Protein AF-A0A0F9C7C7-F1 (afdb_monomer_lite)

Radius of gyration: 16.58 Å; chains: 1; bounding box: 43×42×30 Å

pLDDT: mean 82.79, std 15.71, range [49.75, 96.56]

Secondary structure (DSSP, 8-state):
-PPP---S----PPPHHHHHHHHHHHHHHHHTT--HHHHHHHHHHHHHHHHHTT-

Structure (mmCIF, N/CA/C/O backbone):
data_AF-A0A0F9C7C7-F1
#
_entry.id   AF-A0A0F9C7C7-F1
#
loop_
_atom_site.group_PDB
_atom_site.id
_atom_site.type_symbol
_atom_site.label_atom_id
_atom_site.label_alt_id
_atom_site.label_comp_id
_atom_site.label_asym_id
_atom_site.label_entity_id
_atom_site.label_seq_id
_atom_site.pdbx_PDB_ins_code
_atom_site.Cartn_x
_atom_site.Cartn_y
_atom_site.Cartn_z
_atom_site.occupancy
_atom_site.B_iso_or_equiv
_atom_site.auth_seq_id
_atom_site.auth_comp_id
_atom_site.auth_asym_id
_atom_site.auth_atom_id
_atom_site.pdbx_PDB_model_num
ATOM 1 N N . MET A 1 1 ? 35.850 25.882 -16.493 1.00 52.06 1 MET A N 1
ATOM 2 C CA . MET A 1 1 ? 35.139 25.462 -15.264 1.00 52.06 1 MET A CA 1
ATOM 3 C C . MET A 1 1 ? 35.205 23.939 -15.173 1.00 52.06 1 MET A C 1
ATOM 5 O O . MET A 1 1 ? 34.611 23.300 -16.036 1.00 52.06 1 MET A O 1
ATOM 9 N N . PRO A 1 2 ? 35.960 23.333 -14.238 1.00 52.19 2 PRO A N 1
ATOM 10 C CA . PRO A 1 2 ? 36.026 21.878 -14.122 1.00 52.19 2 PRO A CA 1
ATOM 11 C C . PRO A 1 2 ? 34.674 21.346 -13.633 1.00 52.19 2 PRO A C 1
ATOM 13 O O . PRO A 1 2 ? 34.208 21.704 -12.553 1.00 52.19 2 PRO A O 1
ATOM 16 N N . GLY A 1 3 ? 34.027 20.528 -14.466 1.00 58.66 3 GLY A N 1
ATOM 17 C CA . GLY A 1 3 ? 32.736 19.917 -14.175 1.00 58.66 3 GLY A CA 1
ATOM 18 C C . GLY A 1 3 ? 32.832 18.998 -12.962 1.00 58.66 3 GLY A C 1
ATOM 19 O O . GLY A 1 3 ? 33.604 18.041 -12.954 1.00 58.66 3 GLY A O 1
ATOM 20 N N . HIS A 1 4 ? 32.037 19.299 -11.937 1.00 58.22 4 HIS A N 1
ATOM 21 C CA . HIS A 1 4 ? 31.865 18.444 -10.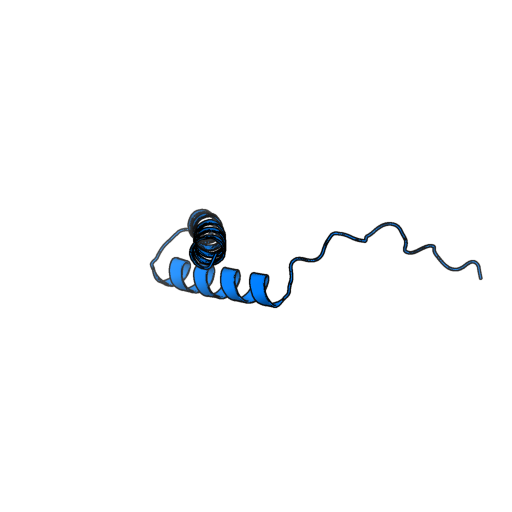772 1.00 58.22 4 HIS A CA 1
ATOM 22 C C . HIS A 1 4 ? 31.507 17.019 -11.207 1.00 58.22 4 HIS A C 1
ATOM 24 O O . HIS A 1 4 ? 30.479 16.766 -11.835 1.00 58.22 4 HIS A O 1
ATOM 30 N N . THR A 1 5 ? 32.376 16.078 -10.864 1.00 61.22 5 THR A N 1
ATOM 31 C CA . THR A 1 5 ? 32.206 14.645 -11.071 1.00 61.22 5 THR A CA 1
ATOM 32 C C . THR A 1 5 ? 31.055 14.135 -10.200 1.00 61.22 5 THR A C 1
ATOM 34 O O . THR A 1 5 ? 31.237 13.670 -9.081 1.00 61.22 5 THR A O 1
ATOM 37 N N . THR A 1 6 ? 29.824 14.160 -10.715 1.00 62.00 6 THR A N 1
ATOM 38 C CA . THR A 1 6 ? 28.627 13.619 -10.039 1.00 62.00 6 THR A CA 1
ATOM 39 C C . THR A 1 6 ? 28.586 12.081 -10.016 1.00 62.00 6 THR A C 1
ATOM 41 O O . THR A 1 6 ? 27.527 11.477 -10.189 1.00 62.00 6 THR A O 1
ATOM 44 N N . LYS A 1 7 ? 29.727 11.405 -9.832 1.00 57.00 7 LYS A N 1
ATOM 45 C CA . LYS A 1 7 ? 29.806 9.934 -9.770 1.00 57.00 7 LYS A CA 1
ATOM 46 C C . LYS A 1 7 ? 29.565 9.361 -8.366 1.00 57.00 7 LYS A C 1
ATOM 48 O O . LYS A 1 7 ? 29.553 8.146 -8.214 1.00 57.00 7 LYS A O 1
ATOM 53 N N . GLU A 1 8 ? 29.286 10.189 -7.358 1.00 56.41 8 GLU A N 1
ATOM 54 C CA . GLU A 1 8 ? 29.275 9.738 -5.955 1.00 56.41 8 GLU A CA 1
ATOM 55 C C . GLU A 1 8 ? 27.892 9.477 -5.324 1.00 56.41 8 GLU A C 1
ATOM 57 O O . GLU A 1 8 ? 27.780 9.218 -4.128 1.00 56.41 8 GLU A O 1
ATOM 62 N N . ARG A 1 9 ? 26.786 9.508 -6.083 1.00 57.78 9 ARG A N 1
ATOM 63 C CA . ARG A 1 9 ? 25.447 9.263 -5.499 1.00 57.78 9 ARG A CA 1
ATOM 64 C C . ARG A 1 9 ? 24.500 8.458 -6.380 1.00 57.78 9 ARG A C 1
ATOM 66 O O . ARG A 1 9 ? 23.299 8.723 -6.432 1.00 57.78 9 ARG A O 1
ATOM 73 N N . ALA A 1 10 ? 24.985 7.378 -6.980 1.00 60.84 10 ALA A N 1
ATOM 74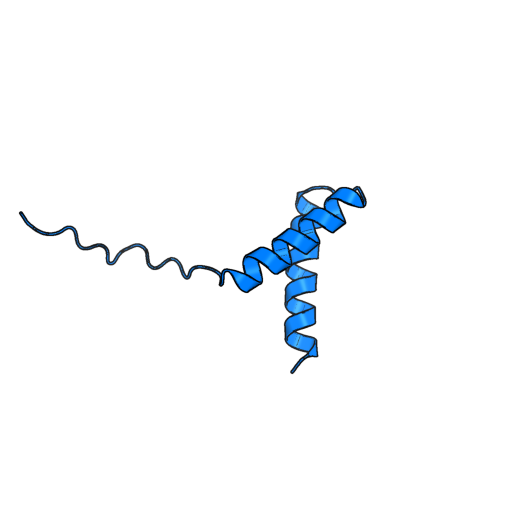 C CA . ALA A 1 10 ? 24.101 6.316 -7.456 1.00 60.84 10 ALA A CA 1
ATOM 75 C C . ALA A 1 10 ? 23.541 5.498 -6.269 1.00 60.84 10 ALA A C 1
ATOM 77 O O . ALA A 1 10 ? 23.699 4.283 -6.196 1.00 60.84 10 ALA A O 1
ATOM 78 N N . LYS A 1 11 ? 22.857 6.149 -5.310 1.00 63.91 11 LYS A N 1
ATOM 79 C CA . LYS A 1 11 ? 21.999 5.427 -4.359 1.00 63.91 11 LYS A CA 1
ATOM 80 C C . LYS A 1 11 ? 20.963 4.707 -5.214 1.00 63.91 11 LYS A C 1
ATOM 82 O O . LYS A 1 11 ? 20.162 5.386 -5.859 1.00 63.91 11 LYS A O 1
ATOM 87 N N . LYS A 1 12 ? 21.009 3.369 -5.275 1.00 69.38 12 LYS A N 1
ATOM 88 C CA . LYS A 1 12 ? 20.058 2.545 -6.040 1.00 69.38 12 LYS A CA 1
ATOM 89 C C . LYS A 1 12 ? 18.638 2.994 -5.688 1.00 69.38 12 LYS A C 1
ATOM 91 O O . LYS A 1 12 ? 18.121 2.693 -4.614 1.00 69.38 12 LYS A O 1
ATOM 96 N N . LYS A 1 13 ? 18.027 3.798 -6.563 1.00 81.06 13 LYS A N 1
ATOM 97 C CA . LYS A 1 13 ? 16.705 4.371 -6.310 1.00 81.06 13 LYS A CA 1
ATOM 98 C C . LYS A 1 13 ? 15.707 3.224 -6.361 1.00 81.06 13 LYS A C 1
ATOM 100 O O . LYS A 1 13 ? 15.597 2.549 -7.380 1.00 81.06 13 LYS A O 1
ATOM 105 N N . VAL A 1 14 ? 14.940 3.034 -5.287 1.00 84.06 14 VAL A N 1
ATOM 106 C CA . VAL A 1 14 ? 13.842 2.059 -5.289 1.00 84.06 14 VAL A CA 1
ATOM 107 C C . VAL A 1 14 ? 12.892 2.398 -6.451 1.00 84.06 14 VAL A C 1
ATOM 109 O O . VAL A 1 14 ? 12.493 3.563 -6.585 1.00 84.06 14 VAL A O 1
ATOM 112 N N . PRO A 1 15 ? 12.502 1.437 -7.304 1.00 89.94 15 PRO A N 1
ATOM 113 C CA . PRO A 1 15 ? 11.572 1.689 -8.400 1.00 89.94 15 PRO A CA 1
ATOM 114 C C . PRO A 1 15 ? 10.303 2.424 -7.940 1.00 89.94 15 PRO A C 1
ATOM 116 O O . PRO A 1 15 ? 9.714 2.092 -6.907 1.00 89.94 15 PRO A O 1
ATOM 119 N N . LYS A 1 16 ? 9.851 3.429 -8.709 1.00 91.12 16 LYS A N 1
ATOM 120 C CA . LYS A 1 16 ? 8.663 4.254 -8.378 1.00 91.12 16 LYS A CA 1
ATOM 121 C C . LYS A 1 16 ? 7.424 3.388 -8.119 1.00 91.12 16 LYS A C 1
ATOM 123 O O . LYS A 1 16 ? 6.676 3.653 -7.182 1.00 91.12 16 LYS A O 1
ATOM 128 N N . ARG A 1 17 ? 7.254 2.319 -8.906 1.00 89.88 17 ARG A N 1
ATOM 129 C CA . ARG A 1 17 ? 6.153 1.352 -8.770 1.00 89.88 17 ARG A CA 1
ATOM 130 C C . ARG A 1 17 ? 6.146 0.672 -7.395 1.00 89.88 17 ARG A C 1
ATOM 132 O O . ARG A 1 17 ? 5.096 0.607 -6.764 1.00 89.88 17 ARG A O 1
ATOM 139 N N . LEU A 1 18 ? 7.307 0.230 -6.903 1.00 89.12 18 LEU A N 1
ATOM 140 C CA . LEU A 1 18 ? 7.421 -0.414 -5.588 1.00 89.12 18 LEU A CA 1
ATOM 141 C C . LEU A 1 18 ? 7.145 0.575 -4.453 1.00 89.12 18 LEU A C 1
ATOM 143 O O . LEU A 1 18 ? 6.365 0.267 -3.557 1.00 89.12 18 LEU A O 1
ATOM 147 N N . ARG A 1 19 ? 7.686 1.799 -4.544 1.00 91.25 19 ARG A N 1
ATOM 148 C CA . ARG A 1 19 ? 7.412 2.862 -3.560 1.00 91.25 19 ARG A CA 1
ATOM 149 C C . ARG A 1 19 ? 5.919 3.164 -3.434 1.00 91.25 19 ARG A C 1
ATOM 151 O O . ARG A 1 19 ? 5.411 3.281 -2.325 1.00 91.25 19 ARG A O 1
ATOM 158 N N . LYS A 1 20 ? 5.204 3.246 -4.560 1.00 94.38 20 LYS A N 1
ATOM 159 C CA . LYS A 1 20 ? 3.755 3.493 -4.565 1.00 94.38 20 LYS A CA 1
ATOM 160 C C . LYS A 1 20 ? 2.955 2.326 -3.976 1.00 94.38 20 LYS A C 1
ATOM 162 O O . LYS A 1 20 ? 2.024 2.577 -3.217 1.00 94.38 20 LYS A O 1
ATOM 167 N N . LYS A 1 21 ? 3.336 1.071 -4.253 1.00 94.06 21 LYS A N 1
ATOM 168 C CA . LYS A 1 21 ? 2.693 -0.113 -3.649 1.00 94.06 21 LYS A CA 1
ATOM 169 C C . LYS A 1 21 ? 2.854 -0.147 -2.129 1.00 94.06 21 LYS A C 1
ATOM 171 O O . LYS A 1 21 ? 1.855 -0.258 -1.421 1.00 94.06 21 LYS A O 1
ATOM 176 N N . VAL A 1 22 ? 4.087 0.014 -1.642 1.00 94.44 22 VAL A N 1
ATOM 177 C CA . VAL A 1 22 ? 4.386 0.049 -0.201 1.00 94.44 22 VAL A CA 1
ATOM 178 C C . VAL A 1 22 ? 3.632 1.201 0.467 1.00 94.44 22 VAL A C 1
ATOM 180 O O . VAL A 1 22 ? 2.965 0.993 1.473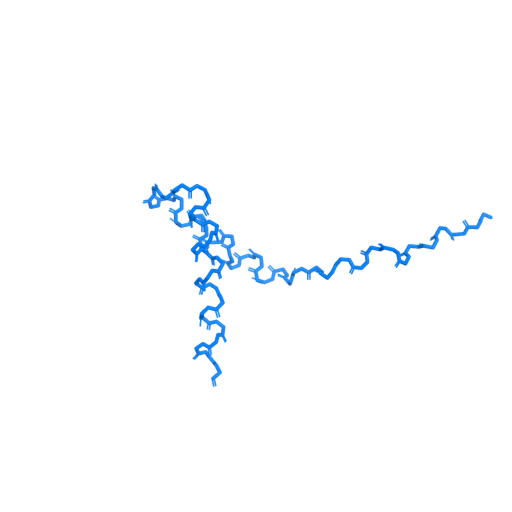 1.00 94.44 22 VAL A O 1
ATOM 183 N N . SER A 1 23 ? 3.650 2.397 -0.132 1.00 95.00 23 SER A N 1
ATOM 184 C CA . SER A 1 23 ? 2.939 3.571 0.391 1.00 95.00 23 SER A CA 1
ATOM 185 C C . SER A 1 23 ? 1.426 3.349 0.512 1.00 95.00 23 SER A C 1
ATOM 187 O O . SER A 1 23 ? 0.856 3.683 1.550 1.00 95.00 23 SER A O 1
ATOM 189 N N . LYS A 1 24 ? 0.782 2.727 -0.488 1.00 96.06 24 LYS A N 1
ATOM 190 C CA . LYS A 1 24 ? -0.652 2.393 -0.430 1.00 96.06 24 LYS A CA 1
ATOM 191 C C . LYS A 1 24 ? -0.963 1.424 0.716 1.00 96.06 24 LYS A C 1
ATOM 193 O O . LYS A 1 24 ? -1.942 1.625 1.429 1.00 96.06 24 LYS A O 1
ATOM 198 N N . LYS A 1 25 ? -0.122 0.402 0.920 1.00 95.19 25 LYS A N 1
ATOM 199 C CA . LYS A 1 25 ? -0.277 -0.547 2.035 1.00 95.19 25 LYS A CA 1
ATOM 200 C C . LYS A 1 25 ? -0.089 0.137 3.389 1.00 95.19 25 LYS A C 1
ATOM 202 O O . LYS A 1 25 ? -0.943 -0.023 4.247 1.00 95.19 25 LYS A O 1
ATOM 207 N N . ILE A 1 26 ? 0.953 0.955 3.558 1.00 96.12 26 ILE A N 1
ATOM 208 C CA . ILE A 1 26 ? 1.187 1.709 4.802 1.00 96.12 26 ILE A CA 1
ATOM 209 C C . ILE A 1 26 ? -0.014 2.597 5.134 1.00 96.12 26 ILE A C 1
ATOM 211 O O . ILE A 1 26 ? -0.470 2.590 6.271 1.00 96.12 26 ILE A O 1
ATOM 215 N N . SER A 1 27 ? -0.543 3.339 4.153 1.00 96.50 27 SER A N 1
ATOM 216 C CA . SER A 1 27 ? -1.720 4.191 4.357 1.00 96.50 27 SER A CA 1
ATOM 217 C C . SER A 1 27 ? -2.916 3.372 4.843 1.00 96.50 27 SER A C 1
ATOM 219 O O . SER A 1 27 ? -3.480 3.713 5.878 1.00 96.50 27 SER A O 1
ATOM 221 N N . LYS A 1 28 ? -3.232 2.246 4.189 1.00 96.50 28 LYS A N 1
ATOM 222 C CA . LYS A 1 28 ? -4.306 1.344 4.633 1.00 96.50 28 LYS A CA 1
ATOM 223 C C . LYS A 1 28 ? -4.099 0.873 6.079 1.00 96.50 28 LYS A C 1
ATOM 225 O O . LYS A 1 28 ? -5.001 0.993 6.894 1.00 96.50 28 LYS A O 1
ATOM 230 N N . LEU A 1 29 ? -2.894 0.413 6.408 1.00 96.19 29 LEU A N 1
ATOM 231 C CA . LEU A 1 29 ? -2.553 -0.073 7.746 1.00 96.19 29 LEU A CA 1
ATOM 232 C C . LEU A 1 29 ? -2.644 1.017 8.827 1.00 96.19 29 LEU A C 1
ATOM 234 O O . LEU A 1 29 ? -3.021 0.727 9.958 1.00 96.19 29 LEU A O 1
ATOM 238 N N . ARG A 1 30 ? -2.331 2.272 8.487 1.00 96.06 30 ARG A N 1
ATOM 239 C CA . ARG A 1 30 ? -2.525 3.413 9.394 1.00 96.06 30 ARG A CA 1
ATOM 240 C C . ARG A 1 30 ? -4.004 3.721 9.621 1.00 96.06 30 ARG A C 1
ATOM 242 O O . ARG A 1 30 ? -4.369 4.042 10.744 1.00 96.06 30 ARG A O 1
ATOM 249 N N . HIS A 1 31 ? -4.846 3.598 8.591 1.00 96.44 31 HIS A N 1
ATOM 250 C CA . HIS A 1 31 ? -6.300 3.730 8.745 1.00 96.44 31 HIS A CA 1
ATOM 251 C C . HIS A 1 31 ? -6.904 2.602 9.596 1.00 96.44 31 HIS A C 1
ATOM 253 O O . HIS A 1 31 ? -7.889 2.827 10.283 1.00 96.44 31 HIS A O 1
ATOM 259 N N . GLU A 1 32 ? -6.280 1.421 9.613 1.00 94.56 32 GLU A N 1
ATOM 260 C CA . GLU A 1 32 ? -6.625 0.305 10.511 1.00 94.56 32 GLU A CA 1
ATOM 261 C C . GLU A 1 32 ? -6.139 0.510 11.965 1.00 94.56 32 GLU A C 1
ATOM 263 O O . GLU A 1 32 ? -6.280 -0.389 12.789 1.00 94.56 32 GLU A O 1
ATOM 268 N N . GLY A 1 33 ? -5.535 1.658 12.297 1.00 95.38 33 GLY A N 1
ATOM 269 C CA . GLY A 1 33 ? -5.093 1.983 13.659 1.00 95.38 33 GLY A CA 1
ATOM 270 C C . GLY A 1 33 ? -3.688 1.495 14.025 1.00 95.38 33 GLY A C 1
ATOM 271 O O . GLY A 1 33 ? -3.282 1.603 15.180 1.00 95.38 33 GLY A O 1
ATOM 272 N N . LYS A 1 34 ? -2.902 0.981 13.068 1.00 95.38 34 LYS A N 1
ATOM 273 C CA . LYS A 1 34 ? -1.525 0.541 13.347 1.00 95.38 34 LYS A CA 1
ATOM 274 C C . LYS A 1 34 ? -0.586 1.728 13.503 1.00 95.38 34 LYS A C 1
ATOM 276 O O . LYS A 1 34 ? -0.658 2.709 12.755 1.00 95.38 34 LYS A O 1
ATOM 281 N N . SER A 1 35 ? 0.369 1.594 14.424 1.00 96.56 35 SER A N 1
ATOM 282 C CA . SER A 1 35 ? 1.424 2.592 14.593 1.00 96.56 35 SER A CA 1
ATOM 283 C C . SER A 1 35 ? 2.254 2.722 13.314 1.00 96.56 35 SER A C 1
ATOM 285 O O . SER A 1 35 ? 2.382 1.780 12.526 1.00 96.56 35 SER A O 1
ATOM 287 N N . GLN A 1 36 ? 2.840 3.898 13.085 1.00 93.44 36 GLN A N 1
ATOM 288 C CA . GLN A 1 36 ? 3.604 4.170 11.866 1.00 93.44 36 GLN A CA 1
ATOM 289 C C . GLN A 1 36 ? 4.729 3.146 11.645 1.00 93.44 36 GLN A C 1
ATOM 291 O O . GLN A 1 36 ? 4.896 2.656 10.528 1.00 93.44 36 GLN A O 1
ATOM 296 N N . ALA A 1 37 ? 5.455 2.780 12.705 1.00 95.06 37 ALA A N 1
ATOM 297 C CA . ALA A 1 37 ? 6.524 1.787 12.640 1.00 95.06 37 ALA A CA 1
ATOM 298 C C . ALA A 1 37 ? 5.998 0.403 12.221 1.00 95.06 37 ALA A C 1
ATOM 300 O O . ALA A 1 37 ? 6.544 -0.220 11.308 1.00 95.06 37 ALA A O 1
ATOM 301 N N . GLN A 1 38 ? 4.889 -0.045 12.819 1.00 95.50 38 GLN A N 1
ATOM 302 C CA . GLN A 1 38 ? 4.256 -1.321 12.477 1.00 95.50 38 GLN A CA 1
ATOM 303 C C . GLN A 1 38 ? 3.714 -1.322 11.045 1.00 95.50 38 GLN A C 1
ATOM 305 O O . GLN A 1 38 ? 3.922 -2.285 10.308 1.00 95.50 38 GLN A O 1
ATOM 310 N N . ALA A 1 39 ? 3.066 -0.235 10.623 1.00 96.12 39 ALA A N 1
ATOM 311 C CA . ALA A 1 39 ? 2.531 -0.092 9.274 1.00 96.12 39 ALA A CA 1
ATOM 312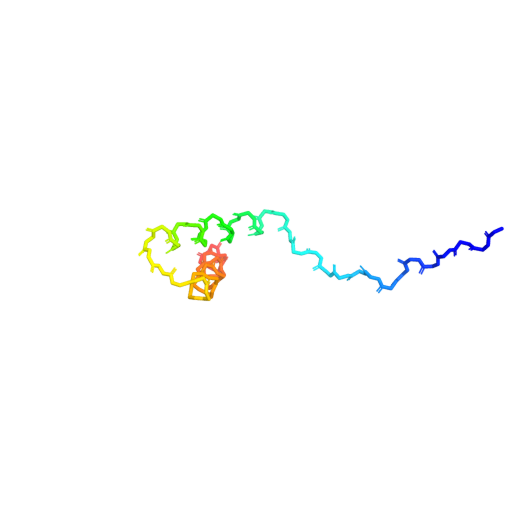 C C . ALA A 1 39 ? 3.640 -0.133 8.209 1.00 96.12 39 ALA A C 1
ATOM 314 O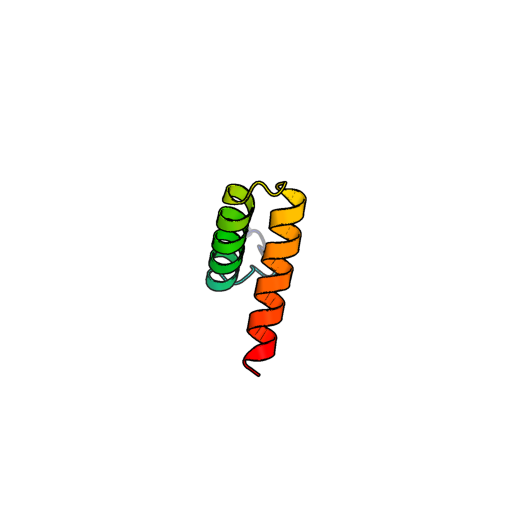 O . ALA A 1 39 ? 3.463 -0.763 7.167 1.00 96.12 39 ALA A O 1
ATOM 315 N N . ILE A 1 40 ? 4.797 0.488 8.471 1.00 94.19 40 ILE A N 1
ATOM 316 C CA . ILE A 1 40 ? 5.966 0.442 7.580 1.00 94.19 40 ILE A CA 1
ATOM 317 C C . ILE A 1 40 ? 6.512 -0.983 7.478 1.00 94.19 40 ILE A C 1
ATOM 319 O O . ILE A 1 40 ? 6.634 -1.503 6.367 1.00 94.19 40 ILE A O 1
ATOM 323 N N . ALA A 1 41 ? 6.792 -1.629 8.612 1.00 94.81 41 ALA A N 1
ATOM 324 C CA . ALA A 1 41 ? 7.340 -2.983 8.636 1.00 94.81 41 ALA A CA 1
ATOM 325 C C . ALA A 1 41 ? 6.408 -3.984 7.929 1.00 94.81 41 ALA A C 1
ATOM 327 O O . ALA A 1 41 ? 6.827 -4.708 7.023 1.00 94.81 41 ALA A O 1
ATOM 328 N N . GLN A 1 42 ? 5.115 -3.967 8.270 1.00 95.06 42 GLN A N 1
ATOM 329 C CA . GLN A 1 42 ? 4.113 -4.836 7.650 1.00 95.06 42 GLN A CA 1
ATOM 330 C C . GLN A 1 42 ? 3.913 -4.513 6.165 1.00 95.06 42 GLN A C 1
ATOM 332 O O . GLN A 1 42 ? 3.856 -5.425 5.342 1.00 95.06 42 GLN A O 1
ATOM 337 N N . GLY A 1 43 ? 3.848 -3.231 5.794 1.00 95.38 43 GLY A N 1
ATOM 338 C CA . GLY A 1 43 ? 3.670 -2.803 4.407 1.00 95.38 43 GLY A CA 1
ATOM 339 C C . GLY A 1 43 ? 4.818 -3.245 3.495 1.00 95.38 43 GLY A C 1
ATOM 340 O O . GLY A 1 43 ? 4.576 -3.671 2.361 1.00 95.38 43 GLY A O 1
ATO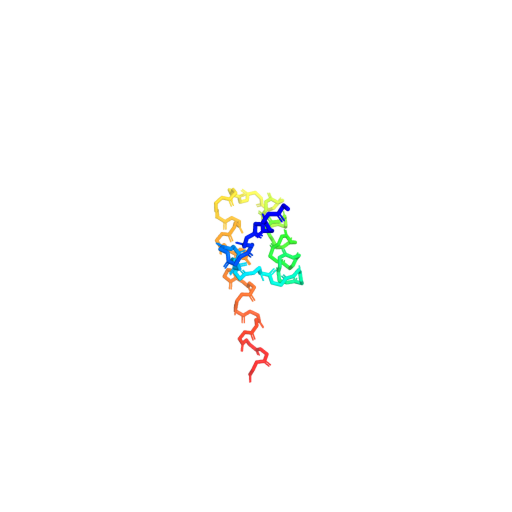M 341 N N . ILE A 1 44 ? 6.059 -3.206 3.991 1.00 93.44 44 ILE A N 1
ATOM 342 C CA . ILE A 1 44 ? 7.236 -3.718 3.276 1.00 93.44 44 ILE A CA 1
ATOM 343 C C . ILE A 1 44 ? 7.165 -5.246 3.161 1.00 93.44 44 ILE A C 1
ATOM 345 O O . ILE A 1 44 ? 7.227 -5.766 2.044 1.00 93.44 44 ILE A O 1
ATOM 349 N N . ASN A 1 45 ? 6.959 -5.958 4.273 1.00 92.69 45 ASN A N 1
ATOM 350 C CA . ASN A 1 45 ? 6.925 -7.425 4.296 1.00 92.69 45 ASN A CA 1
ATOM 351 C C . ASN A 1 45 ? 5.832 -7.998 3.383 1.00 92.69 45 ASN A C 1
ATOM 353 O O . ASN A 1 45 ? 6.098 -8.904 2.596 1.00 92.69 45 ASN A O 1
ATOM 357 N N . GLN A 1 46 ? 4.631 -7.413 3.403 1.00 91.56 46 GLN A N 1
ATOM 358 C CA . GLN A 1 46 ? 3.536 -7.801 2.511 1.00 91.56 46 GLN A CA 1
ATOM 359 C C . GLN A 1 46 ? 3.848 -7.537 1.033 1.00 91.56 46 GLN A C 1
ATOM 361 O O . GLN A 1 46 ? 3.432 -8.295 0.163 1.00 91.56 46 GLN A O 1
ATOM 366 N N . THR A 1 47 ? 4.564 -6.453 0.717 1.00 90.62 47 THR A N 1
ATOM 367 C CA . THR A 1 47 ? 4.945 -6.166 -0.676 1.00 90.62 47 THR A CA 1
ATOM 368 C C . THR A 1 47 ? 5.989 -7.165 -1.185 1.00 90.62 47 THR A C 1
ATOM 370 O O . THR A 1 47 ? 5.976 -7.524 -2.362 1.00 90.62 47 THR A O 1
ATOM 373 N N . MET A 1 48 ? 6.881 -7.632 -0.306 1.00 85.06 48 MET A N 1
ATOM 374 C CA . MET A 1 48 ? 7.907 -8.626 -0.631 1.00 85.06 48 MET A CA 1
ATOM 375 C C . MET A 1 48 ? 7.357 -10.056 -0.716 1.00 85.06 48 MET A C 1
ATOM 377 O O . MET A 1 48 ? 7.859 -10.849 -1.508 1.00 85.06 48 MET A O 1
ATOM 381 N N . SER A 1 49 ? 6.326 -10.407 0.059 1.00 84.44 49 SER A N 1
ATOM 382 C CA . SER A 1 49 ? 5.673 -11.718 -0.056 1.00 84.44 49 SER A CA 1
ATOM 383 C C . SER A 1 49 ? 4.832 -11.832 -1.333 1.00 84.44 49 SER A C 1
ATOM 385 O O . SER A 1 49 ? 4.882 -12.855 -2.014 1.00 84.44 49 SER A O 1
ATOM 387 N N . GLU A 1 50 ? 4.130 -10.763 -1.726 1.00 81.94 50 GLU A N 1
ATOM 388 C CA . GLU A 1 50 ? 3.365 -10.713 -2.981 1.00 81.94 50 GLU A CA 1
ATOM 389 C C . GLU A 1 50 ? 4.239 -10.858 -4.231 1.00 81.94 50 GLU A C 1
ATOM 391 O O . GLU A 1 50 ? 3.812 -11.463 -5.213 1.00 81.94 50 GLU A O 1
ATOM 396 N N . SER A 1 51 ? 5.453 -10.298 -4.221 1.00 74.19 51 SER A N 1
ATOM 397 C CA . SER A 1 51 ? 6.374 -10.428 -5.353 1.00 74.19 51 SER A CA 1
ATOM 398 C C . SER A 1 51 ? 6.962 -11.835 -5.470 1.00 74.19 51 SER A C 1
ATOM 400 O O . SER A 1 51 ? 7.224 -12.275 -6.586 1.00 74.19 51 SER A O 1
ATOM 402 N N . LYS A 1 52 ? 7.127 -12.550 -4.348 1.00 70.00 52 LYS A N 1
ATOM 403 C CA . LYS A 1 52 ? 7.598 -13.942 -4.323 1.00 70.00 52 LYS A CA 1
ATOM 404 C C . LYS A 1 52 ? 6.523 -14.949 -4.732 1.00 70.00 52 LYS A C 1
ATOM 406 O O . LYS A 1 52 ? 6.853 -15.887 -5.433 1.00 70.00 52 LYS A O 1
ATOM 411 N N . LYS A 1 53 ? 5.254 -14.740 -4.357 1.00 66.56 53 LYS A N 1
ATOM 412 C CA . LYS A 1 53 ? 4.141 -15.659 -4.686 1.00 66.56 53 LYS A CA 1
ATOM 413 C C . LYS A 1 53 ? 3.801 -15.724 -6.188 1.00 66.56 53 LYS A C 1
ATOM 415 O O . LYS A 1 53 ? 3.089 -16.620 -6.614 1.00 66.56 53 LYS A O 1
ATOM 420 N N . LYS A 1 54 ? 4.246 -14.742 -6.981 1.00 58.91 54 LYS A N 1
ATOM 421 C CA . LYS A 1 54 ? 4.041 -14.705 -8.441 1.00 58.91 54 LYS A CA 1
ATOM 422 C C . LYS A 1 54 ? 5.194 -15.317 -9.253 1.00 58.91 54 LYS A C 1
ATOM 424 O O . LYS A 1 54 ? 5.154 -15.226 -10.477 1.00 58.91 54 LYS A O 1
ATOM 429 N N . LYS A 1 55 ? 6.218 -15.852 -8.589 1.00 49.75 55 LYS A N 1
ATOM 430 C CA . LYS A 1 55 ? 7.216 -16.738 -9.195 1.00 49.75 55 LYS A CA 1
ATOM 431 C C . LYS A 1 55 ? 6.809 -18.177 -8.938 1.00 49.75 55 LYS A C 1
ATOM 433 O O . LYS A 1 55 ? 7.140 -18.997 -9.813 1.00 49.75 55 LYS A O 1
#

Foldseek 3Di:
DPDPPPPPDPPVDDDPVLVVQLVVQLVVVVVVVDDSVVSNVVSNVVSVVVVVVVD

Sequence (55 aa):
MPGHTTKERAKKKVPKRLRKKVSKKISKLRHEGKSQAQAIAQGINQTMSESKKKK

Organism: NCBI:txid412755